Protein AF-A0A7W8PL75-F1 (afdb_monomer_lite)

Secondary structure (DSSP, 8-state):
-EE---TTS-S--EEEEE-TTS--EEEEETTEEEEE---HHHHHHHHHHHHHHHHHHHHHHHHHHHHHHHHTSTTTS----SSS-------PPTTS------TT--EEPTT-TT-EE------STT----EE----

pLDDT: mean 71.63, std 23.65, range [37.72, 98.69]

Radius of gyration: 33.84 Å; chains: 1; bounding box: 69×41×85 Å

Structure (mmCIF, N/CA/C/O backbone):
data_AF-A0A7W8PL75-F1
#
_entry.id   AF-A0A7W8PL75-F1
#
loop_
_atom_site.group_PDB
_atom_site.id
_atom_site.type_symbol
_atom_site.label_atom_id
_atom_site.label_alt_id
_atom_site.label_comp_id
_atom_site.label_asym_id
_atom_site.label_entity_id
_atom_site.label_seq_id
_atom_site.pdbx_PDB_ins_code
_atom_site.Cartn_x
_atom_site.Cartn_y
_atom_site.Cartn_z
_atom_site.occupancy
_atom_site.B_iso_or_equiv
_atom_site.auth_seq_id
_atom_site.auth_comp_id
_atom_site.auth_asym_id
_atom_site.auth_atom_id
_atom_site.pdbx_PDB_model_num
ATOM 1 N N . MET A 1 1 ? -12.904 2.775 33.181 1.00 67.88 1 MET A N 1
ATOM 2 C CA . MET A 1 1 ? -14.261 3.281 33.482 1.00 67.88 1 MET A CA 1
ATOM 3 C C . MET A 1 1 ? -15.227 2.371 32.755 1.00 67.88 1 MET A C 1
ATOM 5 O O . MET A 1 1 ? -14.970 2.086 31.592 1.00 67.88 1 MET A O 1
ATOM 9 N N . GLU A 1 2 ? -16.265 1.895 33.434 1.00 79.62 2 GLU A N 1
ATOM 10 C CA . GLU A 1 2 ? -17.334 1.096 32.828 1.00 79.62 2 GLU A CA 1
ATOM 11 C C . GLU A 1 2 ? -18.609 1.941 32.817 1.00 79.62 2 GLU A C 1
ATOM 13 O O . GLU A 1 2 ? -18.958 2.546 33.833 1.00 79.62 2 GLU A O 1
ATOM 18 N N . GLN A 1 3 ? -19.281 2.023 31.671 1.00 83.62 3 GLN A N 1
ATOM 19 C CA . GLN A 1 3 ? -20.515 2.789 31.494 1.00 83.62 3 GLN A CA 1
ATOM 20 C C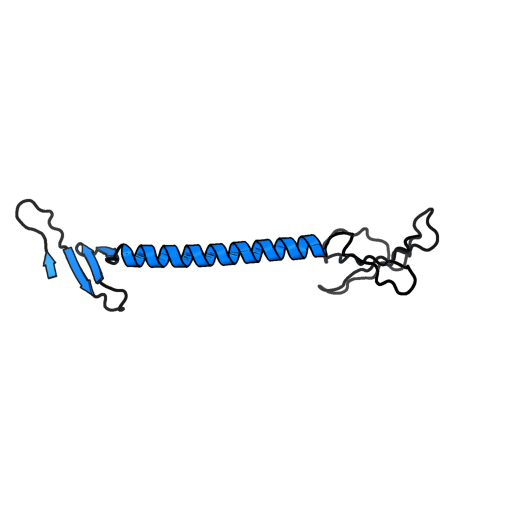 . GLN A 1 3 ? -21.537 1.938 30.730 1.00 83.62 3 GLN A C 1
ATOM 22 O O . GLN A 1 3 ? -21.199 1.328 29.722 1.00 83.62 3 GLN A O 1
ATOM 27 N N . GLY A 1 4 ? -22.793 1.898 31.185 1.00 88.81 4 GLY A N 1
ATOM 28 C CA . GLY A 1 4 ? -23.892 1.215 30.482 1.00 88.81 4 GLY A CA 1
ATOM 29 C C . GLY A 1 4 ? -24.830 0.436 31.407 1.00 88.81 4 GLY A C 1
ATOM 30 O O . GLY A 1 4 ? -24.569 0.297 32.605 1.00 88.81 4 GLY A O 1
ATOM 31 N N . GLY A 1 5 ? -25.920 -0.104 30.856 1.00 85.25 5 GLY A N 1
ATOM 32 C CA . GLY A 1 5 ? -26.926 -0.897 31.579 1.00 85.25 5 GLY A CA 1
ATOM 33 C C . GLY A 1 5 ? -27.838 -0.105 32.527 1.00 85.25 5 GLY A C 1
ATOM 34 O O . GLY A 1 5 ? -28.319 -0.669 33.508 1.00 85.25 5 GLY A O 1
ATOM 35 N N . GLY A 1 6 ? -28.042 1.194 32.280 1.00 88.56 6 GLY A N 1
ATOM 36 C CA . GLY A 1 6 ? -29.035 2.007 32.991 1.00 88.56 6 GLY A CA 1
ATOM 37 C C . GLY A 1 6 ? -30.470 1.785 32.492 1.00 88.56 6 GLY A C 1
ATOM 38 O O . GLY A 1 6 ? -30.709 1.044 31.538 1.00 88.56 6 GLY A O 1
ATOM 39 N N . VAL A 1 7 ? -31.443 2.457 33.117 1.00 90.25 7 VAL A N 1
ATOM 40 C CA . VAL A 1 7 ? -32.856 2.409 32.692 1.00 90.25 7 VAL A CA 1
ATOM 41 C C . VAL A 1 7 ? -32.973 2.828 31.217 1.00 90.25 7 VAL A C 1
ATOM 43 O O . VAL A 1 7 ? -32.454 3.873 30.828 1.00 90.25 7 VAL A O 1
ATOM 46 N N . SER A 1 8 ? -33.651 2.006 30.407 1.00 90.06 8 SER A N 1
ATOM 47 C CA . SER A 1 8 ? -33.837 2.188 28.953 1.00 90.06 8 SER A CA 1
ATOM 48 C C . SER A 1 8 ? -32.562 2.119 28.094 1.00 90.06 8 SER A C 1
ATOM 50 O O . SER A 1 8 ? -32.531 2.669 26.995 1.00 90.06 8 SER A O 1
ATOM 52 N N . GLN A 1 9 ? -31.516 1.431 28.556 1.00 89.50 9 GLN A N 1
ATOM 53 C CA . GLN A 1 9 ? -30.320 1.111 27.764 1.00 89.50 9 GLN A CA 1
ATOM 54 C C . GLN A 1 9 ? -30.199 -0.405 27.544 1.00 89.50 9 GLN A C 1
ATOM 56 O O . GLN A 1 9 ? -30.776 -1.197 28.289 1.00 89.50 9 GLN A O 1
ATOM 61 N N . GLY A 1 10 ? -29.431 -0.815 26.529 1.00 88.31 10 GLY A N 1
ATOM 62 C CA . GLY A 1 10 ? -29.023 -2.214 26.371 1.00 88.31 10 GLY A CA 1
ATOM 63 C C . GLY A 1 10 ? -28.172 -2.699 27.553 1.00 88.31 10 GLY A C 1
ATOM 64 O O . GLY A 1 10 ? -27.610 -1.896 28.301 1.00 88.31 10 GLY A O 1
ATOM 65 N N . ALA A 1 11 ? -28.071 -4.020 27.725 1.00 92.38 11 ALA A N 1
ATOM 66 C CA . ALA A 1 11 ? -27.312 -4.624 28.827 1.00 92.38 11 ALA A CA 1
ATOM 67 C C . ALA A 1 11 ? -25.787 -4.455 28.689 1.00 92.38 11 ALA A C 1
ATOM 69 O O . ALA A 1 11 ? -25.070 -4.594 29.681 1.00 92.38 11 ALA A O 1
ATOM 70 N N . ASN A 1 12 ? -25.318 -4.154 27.476 1.00 93.31 12 ASN A N 1
ATOM 71 C CA . ASN A 1 12 ? -23.905 -4.051 27.142 1.00 93.31 12 ASN A CA 1
ATOM 72 C C . ASN A 1 12 ? -23.186 -2.979 27.975 1.00 93.31 12 ASN A C 1
ATOM 74 O O . ASN A 1 12 ? -23.746 -1.925 28.306 1.00 93.31 12 ASN A O 1
ATOM 78 N N . LYS A 1 13 ? -21.918 -3.242 28.283 1.00 94.31 13 LYS A N 1
ATOM 79 C CA . LYS A 1 13 ? -21.022 -2.331 28.996 1.00 94.31 13 LYS A CA 1
ATOM 80 C C . LYS A 1 13 ? -19.975 -1.783 28.047 1.00 94.31 13 LYS A C 1
ATOM 82 O O . LYS A 1 13 ? -19.342 -2.528 27.313 1.00 94.31 13 LYS A O 1
ATOM 87 N N . VAL A 1 14 ? -19.771 -0.473 28.083 1.00 94.31 14 VAL A N 1
ATOM 88 C CA . VAL A 1 14 ? -18.699 0.205 27.353 1.00 94.31 14 VAL A CA 1
ATOM 89 C C . VAL A 1 14 ? -17.509 0.373 28.285 1.00 94.31 14 VAL A C 1
ATOM 91 O O . VAL A 1 14 ? -17.651 0.895 29.395 1.00 94.31 14 VAL A O 1
ATOM 94 N N . HIS A 1 15 ? -16.335 -0.043 27.821 1.00 94.62 15 HIS A N 1
ATOM 95 C CA . HIS A 1 15 ? -15.071 0.104 28.526 1.00 94.62 15 HIS A CA 1
ATOM 96 C C . HIS A 1 15 ? -14.156 1.001 27.695 1.00 94.62 15 HIS A C 1
ATOM 98 O O . HIS A 1 15 ? -13.958 0.777 26.502 1.00 94.62 15 HIS A O 1
ATOM 104 N N . ILE A 1 16 ? -13.588 2.022 28.337 1.00 95.31 16 ILE A N 1
ATOM 105 C CA . ILE A 1 16 ? -12.615 2.933 27.723 1.00 95.31 16 ILE A CA 1
ATOM 106 C C . ILE A 1 16 ? -11.339 2.905 28.564 1.00 95.31 16 ILE A C 1
ATOM 108 O O . ILE A 1 16 ? -11.395 3.070 29.792 1.00 95.31 16 ILE A O 1
ATOM 112 N N . GLY A 1 17 ? -10.192 2.701 27.912 1.00 94.44 17 GLY A N 1
ATOM 113 C CA . GLY A 1 17 ? -8.897 2.636 28.588 1.00 94.44 17 GLY A CA 1
ATOM 114 C C . GLY A 1 17 ? -7.698 2.532 27.645 1.00 94.44 17 GLY A C 1
ATOM 115 O O . GLY A 1 17 ? -7.839 2.255 26.455 1.00 94.44 17 GLY A O 1
ATOM 116 N N . TRP A 1 18 ? -6.502 2.776 28.184 1.00 95.62 18 TRP A N 1
ATOM 117 C CA . TRP A 1 18 ? -5.246 2.580 27.458 1.00 95.62 18 TRP A CA 1
ATOM 118 C C . TRP A 1 18 ? -4.972 1.091 27.259 1.00 95.62 18 TRP A C 1
ATOM 120 O O . TRP A 1 18 ? -5.037 0.310 28.211 1.00 95.62 18 TRP A O 1
ATOM 130 N N . ARG A 1 19 ? -4.642 0.698 26.028 1.00 94.56 19 ARG A N 1
ATOM 131 C CA . ARG A 1 19 ? -4.289 -0.689 25.711 1.00 94.56 19 ARG A CA 1
ATOM 132 C C . ARG A 1 19 ? -2.942 -1.073 26.322 1.00 94.56 19 ARG A C 1
ATOM 134 O O . ARG A 1 19 ? -1.997 -0.287 26.331 1.00 94.56 19 ARG A O 1
ATOM 141 N N . THR A 1 20 ? -2.835 -2.321 26.771 1.00 95.12 20 THR A N 1
ATOM 142 C CA . THR A 1 20 ? -1.639 -2.873 27.436 1.00 95.12 20 THR A CA 1
ATOM 143 C C . THR A 1 20 ? -0.416 -2.976 26.524 1.00 95.12 20 THR A C 1
ATOM 145 O O . THR A 1 20 ? 0.710 -2.970 27.007 1.00 95.12 20 THR A O 1
ATOM 148 N N . ASN A 1 21 ? -0.623 -3.036 25.208 1.00 95.25 21 ASN A N 1
ATOM 149 C CA . ASN A 1 21 ? 0.434 -3.045 24.195 1.00 95.25 21 ASN A CA 1
ATOM 150 C C . ASN A 1 21 ? 0.922 -1.633 23.806 1.00 95.25 21 ASN A C 1
ATOM 152 O O . ASN A 1 21 ? 1.747 -1.506 22.905 1.00 95.25 21 ASN A O 1
ATOM 156 N N . GLY A 1 22 ? 0.383 -0.578 24.425 1.00 94.81 22 GLY A N 1
ATOM 157 C CA . GLY A 1 22 ? 0.746 0.805 24.125 1.00 94.81 22 GLY A CA 1
ATOM 158 C C . GLY A 1 22 ? 0.174 1.358 22.817 1.00 94.81 22 GLY A C 1
ATOM 159 O O . GLY A 1 22 ? 0.555 2.456 22.426 1.00 94.81 22 GLY A O 1
ATOM 160 N N . SER A 1 23 ? -0.750 0.664 22.138 1.00 93.00 23 SER A N 1
ATOM 161 C CA . SER A 1 23 ? -1.280 1.134 20.848 1.00 93.00 23 SER A CA 1
ATOM 162 C C . SER A 1 23 ? -2.288 2.283 20.957 1.00 93.00 23 SER A C 1
ATOM 164 O O . SER A 1 23 ? -2.798 2.724 19.932 1.00 93.00 23 SER A O 1
ATOM 166 N N . GLY A 1 24 ? -2.584 2.769 22.163 1.00 94.69 24 GLY A N 1
ATOM 167 C CA . GLY A 1 24 ? -3.388 3.969 22.384 1.00 94.69 24 GLY A CA 1
ATOM 168 C C . GLY A 1 24 ? -4.626 3.748 23.252 1.00 94.69 24 GLY A C 1
ATOM 169 O O . GLY A 1 24 ? -4.761 2.728 23.934 1.00 94.69 24 GLY A O 1
ATOM 170 N N . LEU A 1 25 ? -5.514 4.742 23.241 1.00 95.81 25 LEU A N 1
ATOM 171 C CA . LEU A 1 25 ? -6.818 4.684 23.893 1.00 95.81 25 LEU A CA 1
ATOM 172 C C . LEU A 1 25 ? -7.747 3.789 23.064 1.00 95.81 25 LEU A C 1
ATOM 174 O O . LEU A 1 25 ? -7.972 4.064 21.889 1.00 95.81 25 LEU A O 1
ATOM 178 N N . GLY A 1 26 ? -8.275 2.725 23.662 1.00 95.56 26 GLY A N 1
ATOM 179 C CA . GLY A 1 26 ? -9.199 1.795 23.018 1.00 95.56 26 GLY A CA 1
ATOM 180 C C . GLY A 1 26 ? -10.599 1.842 23.622 1.00 95.56 26 GLY A C 1
ATOM 181 O O . GLY A 1 26 ? -10.783 2.301 24.755 1.00 95.56 26 GLY A O 1
ATOM 182 N N . VAL A 1 27 ? -11.569 1.338 22.860 1.00 96.19 27 VAL A N 1
ATOM 183 C CA . VAL A 1 27 ? -12.953 1.137 23.304 1.00 96.19 27 VAL A CA 1
ATOM 184 C C . VAL A 1 27 ? -13.323 -0.328 23.106 1.00 96.19 27 VAL A C 1
ATOM 186 O O . VAL A 1 27 ? -13.048 -0.896 22.052 1.00 96.19 27 VAL A O 1
ATOM 189 N N . THR A 1 28 ? -13.953 -0.936 24.106 1.00 95.56 28 THR A N 1
ATOM 190 C CA . THR A 1 28 ? -14.580 -2.256 23.975 1.00 95.56 28 THR A CA 1
ATOM 191 C C . THR A 1 28 ? -16.034 -2.196 24.432 1.00 95.56 28 THR A C 1
ATOM 193 O O . THR A 1 28 ? -16.391 -1.387 25.296 1.00 95.56 28 THR A O 1
ATOM 196 N N . VAL A 1 29 ? -16.878 -3.050 23.854 1.00 95.56 29 VAL A N 1
ATOM 197 C CA . VAL A 1 29 ? -18.263 -3.271 24.283 1.00 95.56 29 VAL A CA 1
ATOM 198 C C . VAL A 1 29 ? -18.387 -4.718 24.741 1.00 95.56 29 VAL A C 1
ATOM 200 O O . VAL A 1 29 ? -18.243 -5.645 23.947 1.00 95.56 29 VAL A O 1
ATOM 203 N N . ASP A 1 30 ? -18.608 -4.916 26.037 1.00 92.94 30 ASP A N 1
ATOM 204 C CA . ASP A 1 30 ? -18.447 -6.198 26.723 1.00 92.94 30 ASP A CA 1
ATOM 205 C C . ASP A 1 30 ? -17.077 -6.828 26.406 1.00 92.94 30 ASP A C 1
ATOM 207 O O . ASP A 1 30 ? -16.040 -6.321 26.837 1.00 92.94 30 ASP A O 1
ATOM 211 N N . GLN A 1 31 ? -17.060 -7.916 25.631 1.00 92.38 31 GLN A N 1
ATOM 212 C CA . GLN A 1 31 ? -15.843 -8.611 25.199 1.00 92.38 31 GLN A CA 1
ATOM 213 C C . GLN A 1 31 ? -15.423 -8.272 23.758 1.00 92.38 31 GLN A C 1
ATOM 215 O O . GLN A 1 31 ? -14.414 -8.793 23.284 1.00 92.38 31 GLN A O 1
ATOM 220 N N . THR A 1 32 ? -16.170 -7.415 23.057 1.00 95.88 32 THR A N 1
ATOM 221 C CA . THR A 1 32 ? -15.899 -7.034 21.666 1.00 95.88 32 THR A CA 1
ATOM 222 C C . THR A 1 32 ? -14.990 -5.813 21.605 1.00 95.88 32 THR A C 1
ATOM 224 O O . THR A 1 32 ? -15.248 -4.802 22.256 1.00 95.88 32 THR A O 1
ATOM 227 N N . ASP A 1 33 ? -13.929 -5.898 20.806 1.00 96.00 33 ASP A N 1
ATOM 228 C CA . ASP A 1 33 ? -13.003 -4.793 20.566 1.00 96.00 33 ASP A CA 1
ATOM 229 C C . ASP A 1 33 ? -13.509 -3.882 19.432 1.00 96.00 33 ASP A C 1
ATOM 231 O O . ASP A 1 33 ? -13.611 -4.323 18.289 1.00 96.00 33 ASP A O 1
ATOM 235 N N . GLU A 1 34 ? -13.789 -2.611 19.743 1.00 97.00 34 GLU A N 1
ATOM 236 C CA . GLU A 1 34 ? -14.251 -1.595 18.780 1.00 97.00 34 GLU A CA 1
ATOM 237 C C . GLU A 1 34 ? -13.091 -0.779 18.174 1.00 97.00 34 GLU A C 1
ATOM 239 O O . GLU A 1 34 ? -13.295 0.109 17.345 1.00 97.00 34 GLU A O 1
ATOM 244 N N . GLY A 1 35 ? -1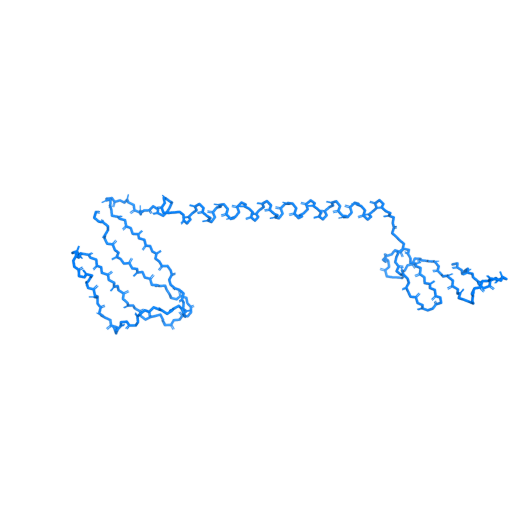1.848 -1.064 18.569 1.00 96.12 35 GLY A N 1
ATOM 245 C CA . GLY A 1 35 ? -10.654 -0.430 18.023 1.00 96.12 35 GLY A CA 1
ATOM 246 C C . GLY A 1 35 ? -10.100 0.710 18.880 1.00 96.12 35 GLY A C 1
ATOM 247 O O . GLY A 1 35 ? -10.244 0.744 20.106 1.00 96.12 35 GLY A O 1
ATOM 248 N N . ASN A 1 36 ? -9.345 1.599 18.234 1.00 95.81 36 ASN A N 1
ATOM 249 C CA . ASN A 1 36 ? -8.682 2.737 18.866 1.00 95.81 36 ASN A CA 1
ATOM 250 C C . ASN A 1 36 ? -9.479 4.023 18.655 1.00 95.81 36 ASN A C 1
ATOM 252 O O . ASN A 1 36 ? -9.948 4.297 17.551 1.00 95.81 36 ASN A O 1
ATOM 256 N N . VAL A 1 37 ? -9.522 4.865 19.684 1.00 95.38 37 VAL A N 1
ATOM 257 C CA . VAL A 1 37 ? -9.898 6.268 19.533 1.00 95.38 37 VAL A CA 1
ATOM 258 C C . VAL A 1 37 ? -8.741 6.983 18.850 1.00 95.38 37 VAL A C 1
ATOM 260 O O . VAL A 1 37 ? -7.617 6.979 19.351 1.00 95.38 37 VAL A O 1
ATOM 263 N N . VAL A 1 38 ? -9.023 7.590 17.703 1.00 94.62 38 VAL A N 1
ATOM 264 C CA . VAL A 1 38 ? -8.057 8.377 16.934 1.00 94.62 38 VAL A CA 1
ATOM 265 C C . VAL A 1 38 ? -8.562 9.802 16.797 1.00 94.62 38 VAL A C 1
ATOM 267 O O . VAL A 1 38 ? -9.756 10.023 16.579 1.00 94.62 38 VAL A O 1
ATOM 270 N N . PHE A 1 39 ? -7.665 10.778 16.915 1.00 95.31 39 PHE A N 1
ATOM 271 C CA . PHE A 1 39 ? -8.030 12.163 16.661 1.00 95.31 39 PHE A CA 1
ATOM 272 C C . PHE A 1 39 ? -7.984 12.440 15.160 1.00 95.31 39 PHE A C 1
ATOM 274 O O . PHE A 1 39 ? -7.045 12.059 14.458 1.00 95.31 39 PHE A O 1
ATOM 281 N N . GLU A 1 40 ? -8.993 13.149 14.656 1.00 96.44 40 GLU A N 1
ATOM 282 C CA . GLU A 1 40 ? -9.104 13.447 13.225 1.00 96.44 40 GLU A CA 1
ATOM 283 C C . GLU A 1 40 ? -7.864 14.183 12.688 1.00 96.44 40 GLU A C 1
ATOM 285 O O . GLU A 1 40 ? -7.410 13.891 11.586 1.00 96.44 40 GLU A O 1
ATOM 290 N N . ALA A 1 41 ? -7.254 15.065 13.486 1.00 96.12 41 ALA A N 1
ATOM 291 C CA . ALA A 1 41 ? -6.027 15.770 13.116 1.00 96.12 41 ALA A CA 1
ATOM 292 C C . ALA A 1 41 ? -4.833 14.823 12.879 1.00 96.12 41 ALA A C 1
ATOM 294 O O . ALA A 1 41 ? -4.087 14.999 11.917 1.00 96.12 41 ALA A O 1
ATOM 295 N N . GLU A 1 42 ? -4.664 13.794 13.713 1.00 93.75 42 GLU A N 1
ATOM 296 C CA . GLU A 1 42 ? -3.594 12.797 13.555 1.00 93.75 42 GLU A CA 1
ATOM 297 C C . GLU A 1 42 ? -3.835 11.942 12.311 1.00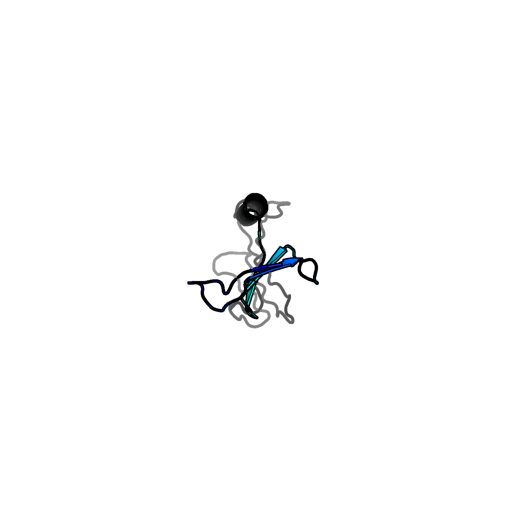 93.75 42 GLU A C 1
ATOM 299 O O . GLU A 1 42 ? -2.924 11.710 11.510 1.00 93.75 42 GLU A O 1
ATOM 304 N N . ARG A 1 43 ? -5.091 11.522 12.106 1.00 95.69 43 ARG A N 1
ATOM 305 C CA . ARG A 1 43 ? -5.506 10.781 10.911 1.00 95.69 43 ARG A CA 1
ATOM 306 C C . ARG A 1 43 ? -5.220 11.590 9.646 1.00 95.69 43 ARG A C 1
ATOM 308 O O . ARG A 1 43 ? -4.630 11.060 8.706 1.00 95.69 43 ARG A O 1
ATOM 315 N N . GLN A 1 44 ? -5.595 12.867 9.629 1.00 97.38 44 GLN A N 1
ATOM 316 C CA . GLN A 1 44 ? -5.339 13.776 8.511 1.00 97.38 44 GLN A CA 1
ATOM 317 C C . GLN A 1 44 ? -3.840 13.991 8.273 1.00 97.38 44 GLN A C 1
ATOM 319 O O . GLN A 1 44 ? -3.404 13.965 7.122 1.00 97.38 44 GLN A O 1
ATOM 324 N N . GLY A 1 45 ? -3.038 14.128 9.333 1.00 97.88 45 GLY A N 1
ATOM 325 C CA . GLY A 1 45 ? -1.580 14.216 9.231 1.00 97.88 45 GLY A CA 1
ATOM 326 C C . GLY A 1 45 ? -0.967 12.990 8.549 1.00 97.88 45 GLY A C 1
ATOM 327 O O . GLY A 1 45 ? -0.188 13.123 7.605 1.00 97.88 45 GLY A O 1
ATOM 328 N N . ASN A 1 46 ? -1.385 11.788 8.952 1.00 97.12 46 ASN A N 1
ATOM 329 C CA . ASN A 1 46 ? -0.927 10.541 8.335 1.00 97.12 46 ASN A CA 1
ATOM 330 C C . ASN A 1 46 ? -1.348 10.426 6.864 1.00 97.12 46 ASN A C 1
ATOM 332 O O . ASN A 1 46 ? -0.539 10.028 6.024 1.00 97.12 46 ASN A O 1
ATOM 336 N N . VAL A 1 47 ? -2.586 10.809 6.533 1.00 97.69 47 VAL A N 1
ATOM 337 C CA . VAL A 1 47 ? -3.075 10.821 5.145 1.00 97.69 47 VAL A CA 1
ATOM 338 C C . VAL A 1 47 ? -2.257 11.787 4.283 1.00 97.69 47 VAL A C 1
ATOM 340 O O . VAL A 1 47 ? -1.832 11.401 3.196 1.00 97.69 47 VAL A O 1
ATOM 343 N N . SER A 1 48 ? -1.964 12.992 4.780 1.00 98.31 48 SER A N 1
ATOM 344 C CA . SER A 1 48 ? -1.123 13.978 4.086 1.00 98.31 48 SER A CA 1
ATOM 345 C C . SER A 1 48 ? 0.292 13.444 3.826 1.00 98.31 48 SER A C 1
ATOM 347 O O . SER A 1 48 ? 0.800 13.511 2.705 1.00 98.31 48 SER A O 1
ATOM 349 N N . ASN A 1 49 ? 0.907 12.809 4.828 1.00 98.44 49 ASN A N 1
ATOM 350 C CA . ASN A 1 49 ? 2.226 12.191 4.683 1.00 98.44 49 ASN A CA 1
ATOM 351 C C . ASN A 1 49 ? 2.236 11.083 3.618 1.00 98.44 49 ASN A C 1
ATOM 353 O O . ASN A 1 49 ? 3.143 11.030 2.786 1.00 98.44 49 ASN A O 1
ATOM 357 N N . LEU A 1 50 ? 1.216 10.220 3.604 1.00 98.25 50 LEU A N 1
ATOM 358 C CA . LEU A 1 50 ? 1.081 9.173 2.589 1.00 98.25 50 LEU A CA 1
ATOM 359 C C . LEU A 1 50 ? 0.882 9.758 1.186 1.00 98.25 50 LEU A C 1
ATOM 361 O O . LEU A 1 50 ? 1.509 9.285 0.241 1.00 98.25 50 LEU A O 1
ATOM 365 N N . GLN A 1 51 ? 0.069 10.806 1.048 1.00 98.50 51 GLN A N 1
ATOM 366 C CA . GLN A 1 51 ? -0.124 11.508 -0.224 1.00 98.50 51 GLN A CA 1
ATOM 367 C C . GLN A 1 51 ? 1.191 12.098 -0.749 1.00 98.50 51 GLN A C 1
ATOM 369 O O . GLN A 1 51 ? 1.512 11.924 -1.924 1.00 98.50 51 GLN A O 1
ATOM 374 N N . ASN A 1 52 ? 1.997 12.712 0.121 1.00 98.62 52 ASN A N 1
ATOM 375 C CA . ASN A 1 52 ? 3.316 13.230 -0.247 1.00 98.62 52 ASN A CA 1
ATOM 376 C C . ASN A 1 52 ? 4.255 12.115 -0.727 1.00 98.62 52 ASN A C 1
ATOM 378 O O . ASN A 1 52 ? 4.886 12.244 -1.777 1.00 98.62 52 ASN A O 1
ATOM 382 N N . ASN A 1 53 ? 4.301 10.990 -0.007 1.00 98.56 53 ASN A N 1
ATOM 383 C CA . ASN A 1 53 ? 5.111 9.837 -0.401 1.00 98.56 53 ASN A CA 1
ATOM 384 C C . ASN A 1 53 ? 4.686 9.274 -1.765 1.00 98.56 53 ASN A C 1
ATOM 386 O O . ASN A 1 53 ? 5.540 9.000 -2.607 1.00 98.56 53 ASN A O 1
ATOM 390 N N . ILE A 1 54 ? 3.378 9.146 -2.010 1.00 98.38 54 ILE A N 1
ATOM 391 C CA . ILE A 1 54 ? 2.833 8.674 -3.292 1.00 98.38 54 ILE A CA 1
ATOM 392 C C . ILE A 1 54 ? 3.218 9.622 -4.431 1.00 98.38 54 ILE A C 1
ATOM 394 O O . ILE A 1 54 ? 3.656 9.164 -5.485 1.00 98.38 54 ILE A O 1
ATOM 398 N N . ASN A 1 55 ? 3.112 10.935 -4.222 1.00 98.62 55 ASN A N 1
ATOM 399 C CA . ASN A 1 55 ? 3.500 11.925 -5.226 1.00 98.62 55 ASN A CA 1
ATOM 400 C C . ASN A 1 55 ? 4.990 11.822 -5.575 1.00 98.62 55 ASN A C 1
ATOM 402 O O . ASN A 1 55 ? 5.346 11.824 -6.752 1.00 98.62 55 ASN A O 1
ATOM 406 N N . ASN A 1 56 ? 5.853 11.644 -4.572 1.00 98.69 56 ASN A N 1
ATOM 407 C CA . ASN A 1 56 ? 7.287 11.456 -4.788 1.00 98.69 56 ASN A CA 1
ATOM 408 C C . ASN A 1 56 ? 7.584 10.188 -5.604 1.00 98.69 56 ASN A C 1
ATOM 410 O O . ASN A 1 56 ? 8.370 10.237 -6.549 1.00 98.69 56 ASN A O 1
ATOM 414 N N . VAL A 1 57 ? 6.926 9.068 -5.283 1.00 98.50 57 VAL A N 1
ATOM 415 C CA . VAL A 1 57 ? 7.068 7.812 -6.038 1.00 98.50 57 VAL A CA 1
ATOM 416 C C . VAL A 1 57 ? 6.576 7.973 -7.476 1.00 98.50 57 VAL A C 1
ATOM 418 O O . VAL A 1 57 ? 7.268 7.558 -8.402 1.00 98.50 57 VAL A O 1
ATOM 421 N N . ASN A 1 58 ? 5.421 8.606 -7.686 1.00 98.56 58 ASN A N 1
ATOM 422 C CA . ASN A 1 58 ? 4.883 8.846 -9.026 1.00 98.56 58 ASN A CA 1
ATOM 423 C C . ASN A 1 58 ? 5.837 9.687 -9.880 1.00 98.56 58 ASN A C 1
ATOM 425 O O . ASN A 1 58 ? 6.062 9.360 -11.045 1.00 98.56 58 ASN A O 1
ATOM 429 N N . ASN A 1 59 ? 6.436 10.728 -9.301 1.00 98.25 59 ASN A N 1
ATOM 430 C CA . ASN A 1 59 ? 7.429 11.550 -9.987 1.00 98.25 59 ASN A CA 1
ATOM 431 C C . ASN A 1 59 ? 8.668 10.728 -10.362 1.00 98.25 59 ASN A C 1
ATOM 433 O O . ASN A 1 59 ? 9.045 10.707 -11.529 1.00 98.25 59 ASN A O 1
ATOM 437 N N . ALA A 1 60 ? 9.225 9.958 -9.422 1.00 98.12 60 ALA A N 1
ATOM 438 C CA . ALA A 1 60 ? 10.375 9.094 -9.691 1.00 98.12 60 ALA A CA 1
ATOM 439 C C . ALA A 1 60 ? 10.088 8.046 -10.785 1.00 98.12 60 ALA A C 1
ATOM 441 O O . ALA A 1 60 ? 10.926 7.792 -11.649 1.00 98.12 60 ALA A O 1
ATOM 442 N N . VAL A 1 61 ? 8.890 7.452 -10.789 1.00 97.31 61 VAL A N 1
ATOM 443 C CA . VAL A 1 61 ? 8.463 6.517 -11.841 1.00 97.31 61 VAL A CA 1
ATOM 444 C C . VAL A 1 61 ? 8.350 7.224 -13.191 1.00 97.31 61 VAL A C 1
ATOM 446 O O . VAL A 1 61 ? 8.779 6.671 -14.204 1.00 97.31 61 VAL A O 1
ATOM 449 N N . ASN A 1 62 ? 7.796 8.435 -13.233 1.00 96.88 62 ASN A N 1
ATOM 450 C CA . ASN A 1 62 ? 7.703 9.213 -14.467 1.00 96.88 62 ASN A CA 1
ATOM 451 C C . ASN A 1 62 ? 9.089 9.583 -15.010 1.00 96.88 62 ASN A C 1
ATOM 453 O O . ASN A 1 62 ? 9.323 9.427 -16.209 1.00 96.88 62 ASN A O 1
ATOM 457 N N . ASP A 1 63 ? 10.018 9.971 -14.137 1.00 96.50 63 ASP A N 1
ATOM 458 C CA . ASP A 1 63 ? 11.404 10.259 -14.507 1.00 96.50 63 ASP A CA 1
ATOM 459 C C . ASP A 1 63 ? 12.093 9.021 -15.086 1.00 96.50 63 ASP A C 1
ATOM 461 O O . ASP A 1 63 ? 12.685 9.091 -16.162 1.00 96.50 63 ASP A O 1
ATOM 465 N N . LEU A 1 64 ? 11.958 7.857 -14.439 1.00 94.81 64 LEU A N 1
ATOM 466 C CA . LEU A 1 64 ? 12.500 6.591 -14.943 1.00 94.81 64 LEU A CA 1
ATOM 467 C C . LEU A 1 64 ? 11.915 6.220 -16.306 1.00 94.81 64 LEU A C 1
ATOM 469 O O . LEU A 1 64 ? 12.645 5.809 -17.207 1.00 94.81 64 LEU A O 1
ATOM 473 N N . ARG A 1 65 ? 10.602 6.391 -16.487 1.00 92.94 65 ARG A N 1
ATOM 474 C CA . ARG A 1 65 ? 9.947 6.158 -17.781 1.00 92.94 65 ARG A CA 1
ATOM 475 C C . ARG A 1 65 ? 10.474 7.107 -18.852 1.00 92.94 65 ARG A C 1
ATOM 477 O O . ARG A 1 65 ? 10.670 6.669 -19.982 1.00 92.94 65 ARG A O 1
ATOM 484 N N . GLY A 1 66 ? 10.733 8.367 -18.507 1.00 90.25 66 GLY A N 1
ATOM 485 C CA . GLY A 1 66 ? 11.358 9.343 -19.397 1.00 90.25 66 GLY A CA 1
ATOM 486 C C . GLY A 1 66 ? 12.799 8.974 -19.756 1.00 90.25 66 GLY A C 1
ATOM 487 O O . GLY A 1 66 ? 13.158 8.991 -20.930 1.00 90.25 66 GLY A O 1
ATOM 488 N N . GLN A 1 67 ? 13.607 8.574 -18.773 1.00 91.19 67 GLN A N 1
ATOM 489 C CA . GLN A 1 67 ? 14.997 8.155 -18.973 1.00 91.19 67 GLN A CA 1
ATOM 490 C C . GLN A 1 67 ? 15.095 6.894 -19.831 1.00 91.19 67 GLN A C 1
ATOM 492 O O . GLN A 1 67 ? 15.837 6.883 -20.808 1.00 91.19 67 GLN A O 1
ATOM 497 N N . VAL A 1 68 ? 14.325 5.850 -19.514 1.00 84.94 68 VAL A N 1
ATOM 498 C CA . VAL A 1 68 ? 14.283 4.615 -20.310 1.00 84.94 68 VAL A CA 1
ATOM 499 C C . VAL A 1 68 ? 13.715 4.906 -21.697 1.00 84.94 68 VAL A C 1
ATOM 501 O O . VAL A 1 68 ? 14.319 4.525 -22.693 1.00 84.94 68 VAL A O 1
ATOM 504 N N . GLY A 1 69 ? 12.607 5.643 -21.788 1.00 82.50 69 GLY A N 1
ATOM 505 C CA . GLY A 1 69 ? 12.031 6.044 -23.070 1.00 82.50 69 GLY A CA 1
ATOM 506 C C . GLY A 1 69 ? 13.036 6.795 -23.945 1.00 82.50 69 GLY A C 1
ATOM 507 O O . GLY A 1 69 ? 13.179 6.466 -25.115 1.00 82.50 69 GLY A O 1
ATOM 508 N N . GLY A 1 70 ? 13.780 7.745 -23.375 1.00 76.19 70 GLY A N 1
ATOM 509 C CA . GLY A 1 70 ? 14.804 8.521 -24.074 1.00 76.19 70 GLY A CA 1
ATOM 510 C C . GLY A 1 70 ? 16.060 7.721 -24.427 1.00 76.19 70 GLY A C 1
ATOM 511 O O . GLY A 1 70 ? 16.571 7.859 -25.538 1.00 76.19 70 GLY A O 1
ATOM 512 N N . ALA A 1 71 ? 16.556 6.871 -23.525 1.00 75.81 71 ALA A N 1
ATOM 513 C CA . ALA A 1 71 ? 17.743 6.039 -23.742 1.00 75.81 71 ALA A CA 1
ATOM 514 C C . ALA A 1 71 ? 17.527 4.983 -24.836 1.00 75.81 71 ALA A C 1
ATOM 516 O O . ALA A 1 71 ? 18.457 4.649 -25.562 1.00 75.81 71 ALA A O 1
ATOM 517 N N . TRP A 1 72 ? 16.291 4.507 -24.996 1.00 73.81 72 TRP A N 1
ATOM 518 C CA . TRP A 1 72 ? 15.918 3.515 -26.006 1.00 73.81 72 TRP A CA 1
ATOM 519 C C . TRP A 1 72 ? 15.392 4.143 -27.307 1.00 73.81 72 TRP A C 1
ATOM 521 O O . TRP A 1 72 ? 14.838 3.445 -28.158 1.00 73.81 72 TRP A O 1
ATOM 531 N N . THR A 1 73 ? 15.569 5.454 -27.503 1.00 65.56 73 THR A N 1
ATOM 532 C CA . THR A 1 73 ? 15.301 6.072 -28.809 1.00 65.56 73 THR A CA 1
ATOM 533 C C . THR A 1 73 ? 16.398 5.704 -29.816 1.00 65.56 73 THR A C 1
ATOM 535 O O . THR A 1 73 ? 17.575 5.664 -29.450 1.00 65.56 73 THR A O 1
ATOM 538 N N . PRO A 1 74 ? 16.067 5.531 -31.111 1.00 59.84 74 PRO A N 1
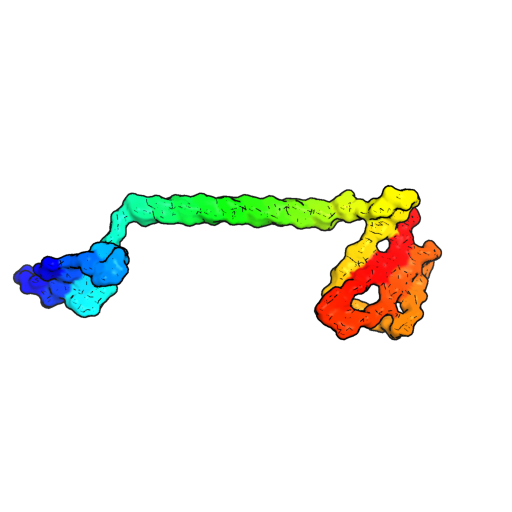ATOM 539 C CA . PRO A 1 74 ? 17.066 5.325 -32.165 1.00 59.84 74 PRO A CA 1
ATOM 540 C C . PRO A 1 74 ? 18.145 6.420 -32.239 1.00 59.84 74 PRO A C 1
ATOM 542 O O . PRO A 1 74 ? 19.225 6.172 -32.757 1.00 59.84 74 PRO A O 1
ATOM 545 N N . ALA A 1 75 ? 17.865 7.624 -31.721 1.00 61.44 75 ALA A N 1
ATOM 546 C CA . ALA A 1 75 ? 18.803 8.747 -31.688 1.00 61.44 75 ALA A CA 1
ATOM 547 C C . ALA A 1 75 ? 19.864 8.640 -30.574 1.00 61.44 75 ALA A C 1
ATOM 549 O O . ALA A 1 75 ? 20.977 9.126 -30.765 1.00 61.44 75 ALA A O 1
ATOM 550 N N . ASN A 1 76 ? 19.536 8.009 -29.437 1.00 58.44 76 ASN A N 1
ATOM 551 C CA . ASN A 1 76 ? 20.466 7.760 -28.323 1.00 58.44 76 ASN A CA 1
ATOM 552 C C . ASN A 1 76 ? 21.111 6.370 -28.370 1.00 58.44 76 ASN A C 1
ATOM 554 O O . ASN A 1 76 ? 22.145 6.157 -27.738 1.00 58.44 76 ASN A O 1
ATOM 558 N N . LEU A 1 77 ? 20.572 5.452 -29.177 1.00 60.53 77 LEU A N 1
ATOM 559 C CA . LEU A 1 77 ? 21.293 4.284 -29.690 1.00 60.53 77 LEU A CA 1
ATOM 560 C C . LEU A 1 77 ? 22.330 4.754 -30.719 1.00 60.53 77 LEU A C 1
ATOM 562 O O . LEU A 1 77 ? 22.258 4.442 -31.907 1.00 60.53 77 LEU A O 1
ATOM 566 N N . GLN A 1 78 ? 23.269 5.583 -30.266 1.00 57.22 78 GLN A N 1
ATOM 567 C CA . GLN A 1 78 ? 24.307 6.097 -31.129 1.00 57.22 78 GLN A CA 1
ATOM 568 C C . GLN A 1 78 ? 25.278 4.965 -31.441 1.00 57.22 78 GLN A C 1
ATOM 570 O O . GLN A 1 78 ? 25.768 4.292 -30.529 1.00 57.22 78 GLN A O 1
ATOM 575 N N . PRO A 1 79 ? 25.596 4.747 -32.717 1.00 54.84 79 PRO A N 1
ATOM 576 C CA . PRO A 1 79 ? 26.714 3.898 -33.049 1.00 54.84 79 PRO A CA 1
ATOM 577 C C . PRO A 1 79 ? 27.995 4.410 -32.379 1.00 54.84 79 PRO A C 1
ATOM 579 O O . PRO A 1 79 ? 28.291 5.599 -32.470 1.00 54.84 79 PRO A O 1
ATOM 582 N N . LEU A 1 80 ? 28.755 3.525 -31.719 1.00 55.25 80 LEU A N 1
ATOM 583 C CA . LEU A 1 80 ? 30.104 3.800 -31.199 1.00 55.25 80 LEU A CA 1
ATOM 584 C C . LEU A 1 80 ? 31.029 4.187 -32.367 1.00 55.25 80 LEU A C 1
ATOM 586 O O . LEU A 1 80 ? 31.746 3.354 -32.917 1.00 55.25 80 LEU A O 1
ATOM 590 N N . SER A 1 81 ? 30.973 5.443 -32.808 1.00 54.69 81 SER A N 1
ATOM 591 C CA . SER A 1 81 ? 31.650 5.886 -34.019 1.00 54.69 81 SER A CA 1
ATOM 592 C C . SER A 1 81 ? 33.045 6.420 -33.701 1.00 54.69 81 SER A C 1
ATOM 594 O O . SER A 1 81 ? 33.239 7.611 -33.469 1.00 54.69 81 SER A O 1
ATOM 596 N N . GLY A 1 82 ? 34.038 5.541 -33.790 1.00 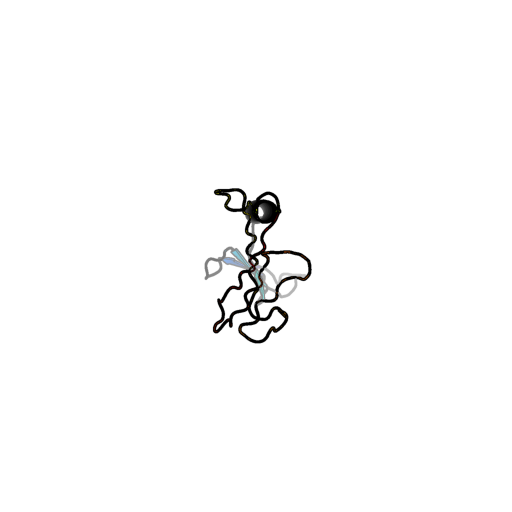48.53 82 GLY A N 1
ATOM 597 C CA . GLY A 1 82 ? 35.301 5.899 -34.428 1.00 48.53 82 GLY A CA 1
ATOM 598 C C . GLY A 1 82 ? 35.237 5.364 -35.857 1.00 48.53 82 GLY A C 1
ATOM 599 O O . GLY A 1 82 ? 35.302 4.155 -36.035 1.00 48.53 82 GLY A O 1
ATOM 600 N N . ASN A 1 83 ? 35.074 6.237 -36.859 1.00 53.22 83 ASN A N 1
ATOM 601 C CA . ASN A 1 83 ? 35.037 5.932 -38.310 1.00 53.22 83 ASN A CA 1
ATOM 602 C C . ASN A 1 83 ? 33.677 5.607 -38.973 1.00 53.22 83 ASN A C 1
ATOM 604 O O . ASN A 1 83 ? 33.658 4.999 -40.038 1.00 53.22 83 ASN A O 1
ATOM 608 N N . GLY A 1 84 ? 32.538 6.040 -38.417 1.00 47.62 84 GLY A N 1
ATOM 609 C CA . GLY A 1 84 ? 31.254 6.007 -39.147 1.00 47.62 84 GLY A CA 1
ATOM 610 C C . GLY A 1 84 ? 30.622 4.620 -39.334 1.00 47.62 84 GLY A C 1
ATOM 611 O O . GLY A 1 84 ? 29.682 4.480 -40.109 1.00 47.62 84 GLY A O 1
ATOM 612 N N . ILE A 1 85 ? 31.100 3.600 -38.617 1.00 48.56 85 ILE A N 1
ATOM 613 C CA . ILE A 1 85 ? 30.457 2.283 -38.578 1.00 48.56 85 ILE A CA 1
ATOM 614 C C . ILE A 1 85 ? 29.556 2.229 -37.357 1.00 48.56 85 ILE A C 1
ATOM 616 O O . ILE A 1 85 ? 30.011 2.444 -36.233 1.00 48.56 85 ILE A O 1
ATOM 620 N N . GLY A 1 86 ? 28.280 1.938 -37.594 1.00 47.88 86 GLY A N 1
ATOM 621 C CA . GLY A 1 86 ? 27.311 1.781 -36.536 1.00 47.88 86 GLY A CA 1
ATOM 622 C C . GLY A 1 86 ? 26.914 0.366 -36.211 1.00 47.88 86 GLY A C 1
ATOM 623 O O . GLY A 1 86 ? 26.616 -0.415 -37.106 1.00 47.88 86 GLY A O 1
ATOM 624 N N . TRP A 1 87 ? 26.888 0.065 -34.915 1.00 50.12 87 TRP A N 1
ATOM 625 C CA . TRP A 1 87 ? 26.536 -1.239 -34.372 1.00 50.12 87 TRP A CA 1
ATOM 626 C C . TRP A 1 87 ? 25.286 -1.091 -33.507 1.00 50.12 87 TRP A C 1
ATOM 628 O O . TRP A 1 87 ? 25.233 -0.209 -32.652 1.00 50.12 87 TRP A O 1
ATOM 638 N N . VAL A 1 88 ? 24.297 -1.959 -33.710 1.00 48.31 88 VAL A N 1
ATOM 639 C CA . VAL A 1 88 ? 23.129 -2.084 -32.829 1.00 48.31 88 VAL A CA 1
ATOM 640 C C . VAL A 1 88 ? 23.206 -3.456 -32.174 1.00 48.31 88 VAL A C 1
ATOM 642 O O . VAL A 1 88 ? 23.130 -4.473 -32.859 1.00 48.31 88 VAL A O 1
ATOM 645 N N . ALA A 1 89 ? 23.384 -3.492 -30.854 1.00 52.38 89 ALA A N 1
ATOM 646 C CA . ALA A 1 89 ? 23.342 -4.730 -30.087 1.00 52.38 89 ALA A CA 1
ATOM 647 C C . ALA A 1 89 ? 21.893 -5.021 -29.666 1.00 52.38 89 ALA A C 1
ATOM 649 O O . ALA A 1 89 ? 21.279 -4.221 -28.962 1.00 52.38 89 ALA A O 1
ATOM 650 N N . PHE A 1 90 ? 21.348 -6.165 -30.083 1.00 53.38 90 PHE A N 1
ATOM 651 C CA . PHE A 1 90 ? 20.057 -6.664 -29.608 1.00 53.38 90 PHE A CA 1
ATOM 652 C C . PHE A 1 90 ? 20.294 -7.754 -28.563 1.00 53.38 90 PHE A C 1
ATOM 654 O O . PHE A 1 90 ? 20.852 -8.798 -28.881 1.00 53.38 90 PHE A O 1
ATOM 661 N N . ILE A 1 91 ? 19.853 -7.526 -27.326 1.00 51.38 91 ILE A N 1
ATOM 662 C CA . ILE A 1 91 ? 19.827 -8.551 -26.278 1.00 51.38 91 ILE A CA 1
ATOM 663 C C . ILE A 1 91 ? 18.593 -9.433 -26.507 1.00 51.38 91 ILE A C 1
ATOM 665 O O . ILE A 1 91 ? 17.466 -8.980 -26.319 1.00 51.38 91 ILE A O 1
ATOM 669 N N . VAL A 1 92 ? 18.800 -10.685 -26.914 1.00 50.44 92 VAL A N 1
ATOM 670 C CA . VAL A 1 92 ? 17.743 -11.711 -26.965 1.00 50.44 92 VAL A CA 1
ATOM 671 C C . VAL A 1 92 ? 17.775 -12.490 -25.650 1.00 50.44 92 VAL A C 1
ATOM 673 O O . VAL A 1 92 ? 18.851 -12.908 -25.223 1.00 50.44 92 VAL A O 1
ATOM 676 N N . ARG A 1 93 ? 16.627 -12.661 -24.980 1.00 44.38 93 ARG A N 1
ATOM 677 C CA . ARG A 1 93 ? 16.543 -13.418 -23.719 1.00 44.38 93 ARG A CA 1
ATOM 678 C C . ARG A 1 93 ? 16.402 -14.913 -23.994 1.00 44.38 93 ARG A C 1
ATOM 680 O O . ARG A 1 93 ? 15.799 -15.322 -24.984 1.00 44.38 93 ARG A O 1
ATOM 687 N N . ALA A 1 94 ? 16.915 -15.737 -23.082 1.00 40.66 94 ALA A N 1
ATOM 688 C CA . ALA A 1 94 ? 16.699 -17.180 -23.123 1.00 40.66 94 ALA A CA 1
ATOM 689 C C . ALA A 1 94 ? 15.189 -17.493 -23.085 1.00 40.66 94 ALA A C 1
ATOM 691 O O . ALA A 1 94 ? 14.500 -17.094 -22.147 1.00 40.66 94 ALA A O 1
ATOM 692 N N . GLY A 1 95 ? 14.684 -18.190 -24.107 1.00 45.97 95 GLY A N 1
ATOM 693 C CA . GLY A 1 95 ? 13.266 -18.550 -24.249 1.00 45.97 95 GLY A CA 1
ATOM 694 C C . GLY A 1 95 ? 12.478 -17.716 -25.266 1.00 45.97 95 GLY A C 1
ATOM 695 O O . GLY A 1 95 ? 11.378 -18.122 -25.638 1.00 45.97 95 GLY A O 1
ATOM 696 N N . ASP A 1 96 ? 13.035 -16.612 -25.772 1.00 47.22 96 ASP A N 1
ATOM 697 C CA . ASP A 1 96 ? 12.475 -15.938 -26.945 1.00 47.22 96 ASP A CA 1
ATOM 698 C C . ASP A 1 96 ? 12.751 -16.809 -28.186 1.00 47.22 96 ASP A C 1
ATOM 700 O O . ASP A 1 96 ? 13.869 -17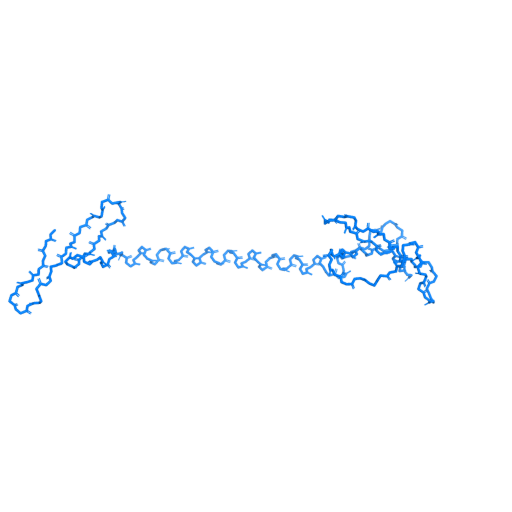.289 -28.384 1.00 47.22 96 ASP A O 1
ATOM 704 N N . SER A 1 97 ? 11.736 -17.060 -29.019 1.00 41.72 97 SER A N 1
ATOM 705 C CA . SER A 1 97 ? 11.840 -17.943 -30.187 1.00 41.72 97 SER A CA 1
ATOM 706 C C . SER A 1 97 ? 12.694 -17.311 -31.294 1.00 41.72 97 SER A C 1
ATOM 708 O O . SER A 1 97 ? 12.167 -16.731 -32.248 1.00 41.72 97 SER A O 1
ATOM 710 N N . SER A 1 98 ? 14.018 -17.393 -31.175 1.00 44.81 98 SER A N 1
ATOM 711 C CA . SER A 1 98 ? 14.939 -17.080 -32.264 1.00 44.81 98 SER A CA 1
ATOM 712 C C . SER A 1 98 ? 14.986 -18.252 -33.249 1.00 44.81 98 SER A C 1
ATOM 714 O O . SER A 1 98 ? 14.991 -19.422 -32.869 1.00 44.81 98 SER A O 1
ATOM 716 N N . GLN A 1 99 ? 14.952 -17.932 -34.545 1.00 45.94 99 GLN A N 1
ATOM 717 C CA . GLN A 1 99 ? 15.020 -18.913 -35.624 1.00 45.94 99 GLN A CA 1
ATOM 718 C C . GLN A 1 99 ? 16.291 -19.758 -35.474 1.00 45.94 99 GLN A C 1
ATOM 720 O O . GLN A 1 99 ? 17.407 -19.247 -35.549 1.00 45.94 99 GLN A O 1
ATOM 725 N N . SER A 1 100 ? 16.102 -21.055 -35.250 1.00 42.09 100 SER A N 1
ATOM 726 C CA . SER A 1 100 ? 17.161 -22.046 -35.113 1.00 42.09 100 SER A CA 1
ATOM 727 C C . SER A 1 100 ? 17.892 -22.224 -36.447 1.00 42.09 100 SER A C 1
ATOM 729 O O . SER A 1 100 ? 17.427 -22.960 -37.320 1.00 42.09 100 SER A O 1
ATOM 731 N N . ALA A 1 101 ? 19.032 -21.560 -36.620 1.00 41.31 101 ALA A N 1
ATOM 732 C CA . ALA A 1 101 ? 20.005 -21.948 -37.632 1.00 41.31 101 ALA A CA 1
ATOM 733 C C . ALA A 1 101 ? 20.962 -22.991 -37.017 1.00 41.31 101 ALA A C 1
ATOM 735 O O . ALA A 1 101 ? 21.425 -22.782 -35.893 1.00 41.31 101 ALA A O 1
ATOM 736 N N . PRO A 1 102 ? 21.258 -24.109 -37.706 1.00 39.97 102 PRO A N 1
ATOM 737 C CA . PRO A 1 102 ? 22.268 -25.067 -37.266 1.00 39.97 102 PRO A CA 1
ATOM 738 C C . PRO A 1 102 ? 23.623 -24.379 -37.055 1.00 39.97 102 PRO A C 1
ATOM 740 O O . PRO A 1 102 ? 24.035 -23.549 -37.876 1.00 39.97 102 PRO A O 1
ATOM 743 N N . GLU A 1 103 ? 24.284 -24.722 -35.946 1.00 37.72 103 GLU A N 1
ATOM 744 C CA . GLU A 1 103 ? 25.545 -24.137 -35.478 1.00 37.72 103 GLU A CA 1
ATOM 745 C C . GLU A 1 103 ? 26.548 -23.934 -36.626 1.00 37.72 103 GLU A C 1
ATOM 747 O O . GLU A 1 103 ? 26.870 -24.857 -37.372 1.00 37.72 103 GLU A O 1
ATOM 752 N N . GLY A 1 104 ? 27.033 -22.697 -36.773 1.00 40.41 104 GLY A N 1
ATOM 753 C CA . GLY A 1 104 ? 28.089 -22.347 -37.729 1.00 40.41 104 GLY A CA 1
ATOM 754 C C . GLY A 1 104 ? 27.633 -21.802 -39.085 1.00 40.41 104 GLY A C 1
ATOM 755 O O . GLY A 1 104 ? 28.485 -21.431 -39.892 1.00 40.41 104 GLY A O 1
ATOM 756 N N . THR A 1 105 ? 26.331 -21.678 -39.355 1.00 39.38 105 THR A N 1
ATOM 757 C CA . THR A 1 105 ? 25.883 -21.090 -40.628 1.00 39.38 105 THR A CA 1
ATOM 758 C C . THR A 1 105 ? 25.802 -19.570 -40.526 1.00 39.38 105 THR A C 1
ATOM 760 O O . THR A 1 105 ? 24.794 -19.010 -40.099 1.00 39.38 105 THR A O 1
ATOM 763 N N . VAL A 1 106 ? 26.858 -18.879 -40.955 1.00 42.72 106 VAL A N 1
ATOM 764 C CA . VAL A 1 106 ? 26.789 -17.436 -41.191 1.00 42.72 106 VAL A CA 1
ATOM 765 C C . VAL A 1 106 ? 25.978 -17.204 -42.469 1.00 42.72 106 VAL A C 1
ATOM 767 O O . VAL A 1 106 ? 26.486 -17.360 -43.578 1.00 42.72 106 VAL A O 1
ATOM 770 N N . ALA A 1 107 ? 24.693 -16.875 -42.336 1.00 45.62 107 ALA A N 1
ATOM 771 C CA . ALA A 1 107 ? 23.850 -16.574 -43.489 1.00 45.62 107 ALA A CA 1
ATOM 772 C C . ALA A 1 107 ? 24.101 -15.133 -43.957 1.00 45.62 107 ALA A C 1
ATOM 774 O O . ALA A 1 107 ? 23.804 -14.173 -43.243 1.00 45.62 107 ALA A O 1
ATOM 775 N N . ALA A 1 108 ? 24.646 -14.975 -45.164 1.00 44.47 108 ALA A N 1
ATOM 776 C CA . ALA A 1 108 ? 24.658 -13.683 -45.838 1.00 44.47 108 ALA A CA 1
ATOM 777 C C . ALA A 1 108 ? 23.212 -13.287 -46.166 1.00 44.47 108 ALA A C 1
ATOM 779 O O . ALA A 1 108 ? 22.474 -14.073 -46.763 1.00 44.47 108 ALA A O 1
ATOM 780 N N . LEU A 1 109 ? 22.798 -12.073 -45.801 1.00 46.38 109 LEU A N 1
ATOM 781 C CA . LEU A 1 109 ? 21.502 -11.551 -46.235 1.00 46.38 109 LEU A CA 1
ATOM 782 C C . LEU A 1 109 ? 21.542 -11.343 -47.761 1.00 46.38 109 LEU A C 1
ATOM 784 O O . LEU A 1 109 ? 22.391 -10.577 -48.237 1.00 46.38 109 LEU A O 1
ATOM 788 N N . PRO A 1 110 ? 20.658 -11.994 -48.546 1.00 43.09 110 PRO A N 1
ATOM 789 C CA . PRO A 1 110 ? 20.650 -11.838 -49.995 1.00 43.09 110 PRO A CA 1
ATOM 790 C C . PRO A 1 110 ? 20.507 -10.358 -50.373 1.00 43.09 110 PRO A C 1
ATOM 792 O O . PRO A 1 110 ? 19.561 -9.690 -49.961 1.00 43.09 110 PRO A O 1
ATOM 795 N N . GLY A 1 111 ? 21.471 -9.829 -51.133 1.00 46.78 111 GLY A N 1
ATOM 796 C CA . GLY A 1 111 ? 21.452 -8.447 -51.627 1.00 46.78 111 GLY A CA 1
ATOM 797 C C . GLY A 1 111 ? 22.165 -7.392 -50.769 1.00 46.78 111 GLY A C 1
ATOM 798 O O . GLY A 1 111 ? 22.133 -6.222 -51.144 1.00 46.78 111 GLY A O 1
ATOM 799 N N . ARG A 1 112 ? 22.836 -7.749 -49.660 1.00 44.53 112 ARG A N 1
ATOM 800 C CA . ARG A 1 112 ? 23.638 -6.795 -48.861 1.00 44.53 112 ARG A CA 1
ATOM 801 C C . ARG A 1 112 ? 25.055 -7.320 -48.574 1.00 44.53 112 ARG A C 1
ATOM 803 O O . ARG A 1 112 ? 25.247 -8.100 -47.639 1.00 44.53 112 ARG A O 1
ATOM 810 N N . PRO A 1 113 ? 26.066 -6.910 -49.364 1.00 44.62 113 PRO A N 1
ATOM 811 C CA . PRO A 1 113 ? 27.457 -7.304 -49.138 1.00 44.62 113 PRO A CA 1
ATOM 812 C C . PRO A 1 113 ? 27.973 -6.840 -47.762 1.00 44.62 113 PRO A C 1
ATOM 814 O O . PRO A 1 113 ? 27.952 -5.648 -47.462 1.00 44.62 113 PRO A O 1
ATOM 817 N N . GLY A 1 114 ? 28.479 -7.768 -46.938 1.00 41.44 114 GLY A N 1
ATOM 818 C CA . GLY A 1 114 ? 29.162 -7.460 -45.668 1.00 41.44 114 GLY A CA 1
ATOM 819 C C . GLY A 1 114 ? 28.306 -7.494 -44.393 1.00 41.44 114 GLY A C 1
ATOM 820 O O . GLY A 1 114 ? 28.777 -7.054 -43.347 1.00 41.44 114 GLY A O 1
ATOM 821 N N . THR A 1 115 ? 27.075 -8.003 -44.464 1.00 44.38 115 THR A N 1
ATOM 822 C CA . THR A 1 115 ? 26.187 -8.245 -43.309 1.00 44.38 115 THR A CA 1
ATOM 823 C C . THR A 1 115 ? 26.228 -9.712 -42.882 1.00 44.38 115 THR A C 1
ATOM 825 O O . THR A 1 115 ? 26.012 -10.582 -43.726 1.00 44.38 115 THR A O 1
ATOM 828 N N . TRP A 1 116 ? 26.457 -9.986 -41.592 1.00 46.06 116 TRP A N 1
ATOM 829 C CA . TRP A 1 116 ? 26.636 -11.347 -41.075 1.00 46.06 116 TRP A CA 1
ATOM 830 C C . TRP A 1 116 ? 25.784 -11.588 -39.822 1.00 46.06 116 TRP A C 1
ATOM 832 O O . TRP A 1 116 ? 25.804 -10.801 -38.876 1.00 46.06 116 TRP A O 1
ATOM 842 N N . LEU A 1 117 ? 25.060 -12.706 -39.799 1.00 49.00 117 LEU A N 1
ATOM 843 C CA . LEU A 1 117 ? 24.381 -13.213 -38.609 1.00 49.00 117 LEU A CA 1
ATOM 844 C C . LEU A 1 117 ? 25.257 -14.311 -37.993 1.00 49.00 117 LEU A C 1
ATOM 846 O O . LEU A 1 117 ? 25.463 -15.341 -38.628 1.00 49.00 117 LEU A O 1
ATOM 850 N N . SER A 1 118 ? 25.787 -14.109 -36.785 1.00 48.94 118 SER A N 1
ATOM 851 C CA . SER A 1 118 ? 26.470 -15.174 -36.042 1.00 48.94 118 SER A CA 1
ATOM 852 C C . SER A 1 118 ? 25.517 -15.780 -35.017 1.00 48.94 118 SER A C 1
ATOM 854 O O . SER A 1 118 ? 25.112 -15.096 -34.078 1.00 48.94 118 SER A O 1
ATOM 856 N N . SER A 1 119 ? 25.169 -17.055 -35.183 1.00 49.25 119 SER A N 1
ATOM 857 C CA . SER A 1 119 ? 24.482 -17.848 -34.162 1.00 49.25 119 SER A CA 1
ATOM 858 C C . SER A 1 119 ? 25.491 -18.631 -33.322 1.00 49.25 119 SER A C 1
ATOM 860 O O . SER A 1 119 ? 26.312 -19.354 -33.888 1.00 49.25 119 SER A O 1
ATOM 862 N N . GLY A 1 120 ? 25.421 -18.513 -31.996 1.00 45.84 120 GLY A N 1
ATOM 863 C CA . GLY A 1 120 ? 26.215 -19.291 -31.040 1.00 45.84 120 GLY A CA 1
ATOM 864 C C . GLY A 1 120 ? 25.329 -19.818 -29.911 1.00 45.84 120 GLY A C 1
ATOM 865 O O . GLY A 1 120 ? 24.322 -19.197 -29.583 1.00 45.84 120 GLY A O 1
ATOM 866 N N . ASN A 1 121 ? 25.666 -20.983 -29.358 1.00 44.56 121 ASN A N 1
ATOM 867 C CA . ASN A 1 121 ? 24.831 -21.675 -28.378 1.00 44.56 121 ASN A CA 1
ATOM 868 C C . ASN A 1 121 ? 24.905 -20.969 -27.010 1.00 44.56 121 ASN A C 1
ATOM 870 O O . ASN A 1 121 ? 25.985 -20.847 -26.434 1.00 44.56 121 ASN A O 1
ATOM 874 N N . ALA A 1 122 ? 23.763 -20.501 -26.502 1.00 47.03 122 ALA A N 1
ATOM 875 C CA . ALA A 1 122 ? 23.624 -20.023 -25.130 1.00 47.03 122 ALA A CA 1
ATOM 876 C C . ALA A 1 122 ? 23.587 -21.246 -24.198 1.00 47.03 122 ALA A C 1
ATOM 878 O O . ALA A 1 122 ? 22.555 -21.902 -24.067 1.00 47.03 122 ALA A O 1
ATOM 879 N N . ALA A 1 123 ? 24.724 -21.593 -23.603 1.00 46.88 123 ALA A N 1
ATOM 880 C CA . ALA A 1 123 ? 24.879 -22.738 -22.715 1.00 46.88 123 ALA A CA 1
ATOM 881 C C . ALA A 1 123 ? 24.294 -22.499 -21.308 1.00 46.88 123 ALA A C 1
ATOM 883 O O . ALA A 1 123 ? 24.090 -23.466 -20.571 1.00 46.88 123 ALA A O 1
ATOM 884 N N . ALA A 1 124 ? 24.008 -21.250 -20.918 1.00 47.94 124 ALA A N 1
ATOM 885 C CA . ALA A 1 124 ? 23.448 -20.926 -19.606 1.00 47.94 124 ALA A CA 1
ATOM 886 C C . ALA A 1 124 ? 22.443 -19.758 -19.617 1.00 47.94 124 ALA A C 1
ATOM 888 O O . ALA A 1 124 ? 22.396 -18.927 -20.527 1.00 47.94 124 ALA A O 1
ATOM 889 N N . ALA A 1 125 ? 21.639 -19.671 -18.550 1.00 42.56 125 ALA A N 1
ATOM 890 C CA . ALA A 1 125 ? 20.793 -18.515 -18.267 1.00 42.56 125 ALA A CA 1
ATOM 891 C C . ALA A 1 125 ? 21.681 -17.281 -18.026 1.00 42.56 125 ALA A C 1
ATOM 893 O O . ALA A 1 125 ? 22.223 -17.102 -16.938 1.00 42.56 125 ALA A O 1
ATOM 894 N N . GLY A 1 126 ? 21.859 -16.460 -19.061 1.00 43.81 126 GLY A N 1
ATOM 895 C CA . GLY A 1 126 ? 22.742 -15.291 -19.029 1.00 43.81 126 GLY A CA 1
ATOM 896 C C . GLY A 1 126 ? 23.522 -15.039 -20.318 1.00 43.81 126 GLY A C 1
ATOM 897 O O . GLY A 1 126 ? 24.154 -13.993 -20.425 1.00 43.81 126 GLY A O 1
ATOM 898 N N . ASP A 1 127 ? 23.469 -15.947 -21.293 1.00 40.66 127 ASP A N 1
ATOM 899 C CA . ASP A 1 127 ? 24.171 -15.760 -22.562 1.00 40.66 127 ASP A CA 1
ATOM 900 C C . ASP A 1 127 ? 23.413 -14.816 -23.509 1.00 40.66 127 ASP A C 1
ATOM 902 O O . ASP A 1 127 ? 22.204 -14.942 -23.725 1.00 40.66 127 ASP A O 1
ATOM 906 N N . TYR A 1 128 ? 24.147 -13.867 -24.093 1.00 43.62 128 TYR A N 1
ATOM 907 C CA . TYR A 1 128 ? 23.629 -12.826 -24.981 1.00 43.62 128 TYR A CA 1
ATOM 908 C C . TYR A 1 128 ? 24.063 -13.071 -26.430 1.00 43.62 128 TYR A C 1
ATOM 910 O O . TYR A 1 128 ? 25.205 -13.442 -26.697 1.00 43.62 128 TYR A O 1
ATOM 918 N N . TRP A 1 129 ? 23.166 -12.805 -27.380 1.00 47.44 129 TRP A N 1
ATOM 919 C CA . TRP A 1 129 ? 23.454 -12.854 -28.816 1.00 47.44 129 TRP A CA 1
ATOM 920 C C . TRP A 1 129 ? 23.841 -11.460 -29.314 1.00 47.44 129 TRP A C 1
ATOM 922 O O . TRP A 1 129 ? 23.322 -10.459 -28.827 1.00 47.44 129 TRP A O 1
ATOM 932 N N . CYS A 1 130 ? 24.727 -11.376 -30.305 1.00 46.22 130 CYS A N 1
ATOM 933 C CA . CYS A 1 130 ? 25.023 -10.126 -31.002 1.00 46.22 130 CYS A CA 1
ATOM 934 C C . CYS A 1 130 ? 24.810 -10.309 -32.509 1.00 46.22 130 CYS A C 1
ATOM 936 O O . CYS A 1 130 ? 25.270 -11.280 -33.107 1.00 46.22 130 CYS A O 1
ATOM 938 N N . VAL A 1 131 ? 24.075 -9.378 -33.121 1.00 48.09 131 VAL A N 1
ATOM 939 C CA . VAL A 1 131 ? 23.858 -9.326 -34.571 1.00 48.09 131 VAL A CA 1
ATOM 940 C C . VAL A 1 131 ? 24.723 -8.204 -35.131 1.00 48.09 131 VAL A C 1
ATOM 942 O O . VAL A 1 131 ? 24.603 -7.057 -34.707 1.00 48.09 131 VAL A O 1
ATOM 945 N N . TRP A 1 132 ? 25.584 -8.525 -36.096 1.00 46.00 132 TRP A N 1
ATOM 946 C CA . TRP A 1 132 ? 26.523 -7.573 -36.687 1.00 46.00 132 TRP A CA 1
ATOM 947 C C . TRP A 1 132 ? 26.012 -7.136 -38.059 1.00 46.00 132 TRP A C 1
ATOM 949 O O . TRP A 1 132 ? 26.229 -7.804 -39.072 1.00 46.00 132 TRP A O 1
ATOM 959 N N . THR A 1 133 ? 25.318 -5.998 -38.111 1.00 43.41 133 THR A N 1
ATOM 960 C CA . THR A 1 133 ? 24.915 -5.397 -39.386 1.00 43.41 133 THR A CA 1
ATOM 961 C C . THR A 1 133 ? 25.784 -4.196 -39.726 1.00 43.41 133 THR A C 1
ATOM 963 O O . THR A 1 133 ? 25.875 -3.249 -38.953 1.00 43.41 133 THR A O 1
ATOM 966 N N . ARG A 1 134 ? 26.403 -4.211 -40.910 1.00 40.00 134 ARG A N 1
ATOM 967 C CA . ARG A 1 134 ? 27.020 -3.022 -41.500 1.00 40.00 134 ARG A CA 1
ATOM 968 C C . ARG A 1 134 ? 25.907 -2.139 -42.064 1.00 40.00 134 ARG A C 1
ATOM 970 O O . ARG A 1 134 ? 25.167 -2.573 -42.945 1.00 40.00 134 ARG A O 1
ATOM 977 N N . ILE A 1 135 ? 25.782 -0.918 -41.557 1.00 42.66 135 ILE A N 1
ATOM 978 C CA . ILE A 1 135 ? 24.934 0.120 -42.157 1.00 42.66 135 ILE A CA 1
ATOM 979 C C . ILE A 1 135 ? 25.815 0.875 -43.161 1.00 42.66 135 ILE A C 1
ATOM 981 O O . ILE A 1 135 ? 26.914 1.298 -42.806 1.00 42.66 135 ILE A O 1
ATOM 985 N N . ALA A 1 136 ? 25.384 0.918 -44.423 1.00 47.22 136 ALA A N 1
ATOM 986 C CA . ALA A 1 136 ? 26.025 1.682 -45.494 1.00 47.22 136 ALA A CA 1
ATOM 987 C C . ALA A 1 136 ? 25.466 3.105 -45.542 1.00 47.22 136 ALA A C 1
ATOM 989 O O . ALA A 1 136 ? 24.260 3.252 -45.230 1.00 47.22 136 ALA A O 1
#

Foldseek 3Di:
DWDFDDPPTDNWIKDWDQDPVRPAIWIAIRPRTPGHDDDPVVVVVVVVVVVVVVVVVVVVVVVVCVVVVVCPDPVVQDAPDPPPWRFDFDWDFPPPDDPDDPAPDFDDDPPDPPFTAHDDDPPDRPDGGGGGGTDD

Sequence (136 aa):
MEQGGGVSQGANKVHIGWRTNGSGLGVTVDQTDEGNVVFEAERQGNVSNLQNNINNVNNAVNDLRGQVGGAWTPANLQPLSGNGIGWVAFIVRAGDSSQSAPEGTVAALPGRPGTWLSSGNAAAAGDYWCVWTRIA